Protein AF-X1S576-F1 (afdb_monomer)

Mean predicted aligned error: 3.83 Å

pLDDT: mean 94.62, std 5.8, range [67.19, 98.69]

Foldseek 3Di:
DDDDDPPDWDDPDDQDADQDPSHWHKADKDKADWDDDPWKTKIKIKIKTAHQYQAKHFAQKDWDWDWDADPPDDRDIDITTPDMDGHVVTDIAGNGGMDMDMDMDMDTD

Radius of gyration: 16.15 Å; Cα contacts (8 Å, |Δi|>4): 225; chains: 1; bounding box: 36×36×41 Å

Solvent-accessible surface area (backbone atoms only — not comparable to full-atom values): 6628 Å² total; per-residue (Å²): 134,74,82,78,55,92,84,57,65,69,78,91,79,78,68,50,74,40,66,51,88,80,22,29,36,67,51,72,78,45,71,50,78,71,51,71,62,100,48,38,43,34,34,38,42,35,37,40,38,30,22,73,24,96,59,66,45,70,45,45,66,52,69,44,70,46,82,48,64,46,82,89,84,74,60,47,80,45,75,43,49,78,45,70,47,68,43,86,93,39,46,76,31,42,54,80,34,66,48,73,47,76,47,74,52,70,51,76,111

Nearest PDB structures (foldseek):
  8as4-assembly2_B  TM=4.569E-01  e=2.791E-01  Homo sapiens
  1g4m-assembly2_B  TM=4.945E-01  e=5.926E-01  Bos taurus
  8hst-assembly2_B  TM=4.284E-01  e=6.964E-01  Rattus norvegicus
  6byc-assembly1_A  TM=5.433E-01  e=4.573E+00  Xanthomonas citri pv. citri str. 306
  5cl2-assembly1_B  TM=3.514E-01  e=2.671E+00  Bacillus subtilis subsp. subtilis str. 168

Organism: NCBI:txid412755

Structure (mmCIF, N/CA/C/O backbone):
data_AF-X1S576-F1
#
_entry.id   AF-X1S576-F1
#
loop_
_atom_site.group_PDB
_atom_site.id
_atom_site.type_symbol
_atom_site.label_atom_id
_atom_site.label_alt_id
_atom_site.label_comp_id
_atom_site.label_asym_id
_atom_site.label_entity_id
_atom_site.label_seq_id
_atom_site.pdbx_PDB_ins_code
_atom_site.Cartn_x
_atom_site.Cartn_y
_atom_site.Cartn_z
_atom_site.occupancy
_atom_site.B_iso_or_equiv
_atom_site.auth_seq_id
_atom_site.auth_comp_id
_atom_site.auth_asym_id
_atom_site.auth_atom_id
_atom_site.pdbx_PDB_model_num
ATOM 1 N N . THR A 1 1 ? -17.278 -4.133 -1.774 1.00 78.62 1 THR A N 1
ATOM 2 C CA . THR A 1 1 ? -16.485 -3.507 -2.839 1.00 78.62 1 THR A CA 1
ATOM 3 C C . THR A 1 1 ? -16.732 -4.284 -4.108 1.00 78.62 1 THR A C 1
ATOM 5 O O . THR A 1 1 ? -17.102 -5.455 -4.010 1.00 78.62 1 THR A O 1
ATOM 8 N N . THR A 1 2 ? -16.684 -3.649 -5.275 1.00 91.25 2 THR A N 1
ATOM 9 C CA . THR A 1 2 ? -16.840 -4.378 -6.546 1.00 91.25 2 THR A CA 1
ATOM 10 C C . THR A 1 2 ? -15.561 -5.140 -6.889 1.00 91.25 2 THR A C 1
ATOM 12 O O . THR A 1 2 ? -14.527 -4.929 -6.255 1.00 91.25 2 THR A O 1
ATOM 15 N N . ALA A 1 3 ? -15.630 -6.070 -7.845 1.00 92.50 3 ALA A N 1
ATOM 16 C CA . ALA A 1 3 ? -14.422 -6.709 -8.358 1.00 92.50 3 ALA A CA 1
ATOM 17 C C . ALA A 1 3 ? -13.509 -5.649 -9.013 1.00 92.50 3 ALA A C 1
ATOM 19 O O . ALA A 1 3 ? -14.044 -4.710 -9.599 1.00 92.50 3 ALA A O 1
ATOM 20 N N . PRO A 1 4 ? -12.170 -5.780 -8.930 1.00 92.56 4 PRO A N 1
ATOM 21 C CA . PRO A 1 4 ? -11.263 -4.862 -9.611 1.00 92.56 4 PRO A CA 1
ATOM 22 C C . PRO A 1 4 ? -11.508 -4.850 -11.122 1.00 92.56 4 PRO A C 1
ATOM 24 O O . PRO A 1 4 ? -11.592 -5.916 -11.738 1.00 92.56 4 PRO A O 1
ATOM 27 N N . ASP A 1 5 ? -11.565 -3.656 -11.702 1.00 93.69 5 ASP A N 1
ATOM 28 C CA . ASP A 1 5 ? -11.613 -3.421 -13.144 1.00 93.69 5 ASP A CA 1
ATOM 29 C C . ASP A 1 5 ? -10.373 -2.631 -13.597 1.00 93.69 5 ASP A C 1
ATOM 31 O O . ASP A 1 5 ? -9.767 -1.889 -12.823 1.00 93.69 5 ASP A O 1
ATOM 35 N N . ILE A 1 6 ? -9.964 -2.803 -14.855 1.00 93.00 6 ILE A N 1
ATOM 36 C CA . ILE A 1 6 ? -8.795 -2.108 -15.408 1.00 93.00 6 ILE A CA 1
ATOM 37 C C . ILE A 1 6 ? -9.012 -0.592 -15.518 1.00 93.00 6 ILE A C 1
ATOM 39 O O . ILE A 1 6 ? -8.041 0.165 -15.491 1.00 93.00 6 ILE A O 1
ATOM 43 N N . ASP A 1 7 ? -10.268 -0.153 -15.605 1.00 94.75 7 ASP A N 1
ATOM 44 C CA . ASP A 1 7 ? -10.650 1.256 -15.677 1.00 94.75 7 ASP A CA 1
ATOM 45 C C . ASP A 1 7 ? -10.783 1.908 -14.284 1.00 94.75 7 ASP A C 1
ATOM 47 O O . ASP A 1 7 ? -11.022 3.119 -14.176 1.00 94.75 7 ASP A O 1
ATOM 51 N N . ASP A 1 8 ? -10.596 1.144 -13.200 1.00 95.00 8 ASP A N 1
ATOM 52 C CA . ASP A 1 8 ? -10.614 1.684 -11.845 1.00 95.00 8 ASP A CA 1
ATOM 53 C C . ASP A 1 8 ? -9.461 2.668 -11.626 1.00 95.00 8 ASP A C 1
ATOM 55 O O . ASP A 1 8 ? -8.278 2.342 -11.717 1.00 95.00 8 ASP A O 1
ATOM 59 N N . TYR A 1 9 ? -9.810 3.891 -11.232 1.00 94.00 9 TYR A N 1
ATOM 60 C CA . TYR A 1 9 ? -8.846 4.965 -10.969 1.00 94.00 9 TYR A CA 1
ATOM 61 C C . TYR A 1 9 ? -8.810 5.411 -9.499 1.00 94.00 9 TYR A C 1
ATOM 63 O O . TYR A 1 9 ? -8.018 6.285 -9.130 1.00 94.00 9 TYR A O 1
ATOM 71 N N . HIS A 1 10 ? -9.665 4.838 -8.647 1.00 94.44 10 HIS A N 1
ATOM 72 C CA . HIS A 1 10 ? -9.690 5.121 -7.215 1.00 94.44 10 HIS A CA 1
ATOM 73 C C . HIS A 1 10 ? -10.196 3.935 -6.382 1.00 94.44 10 HIS A C 1
ATOM 75 O O . HIS A 1 10 ? -10.933 3.089 -6.875 1.00 94.44 10 HIS A O 1
ATOM 81 N N . ILE A 1 11 ? -9.804 3.905 -5.107 1.00 94.44 11 ILE A N 1
ATOM 82 C CA . ILE A 1 11 ? -10.345 2.987 -4.103 1.00 94.44 11 ILE A CA 1
ATOM 83 C C . ILE A 1 11 ? -11.795 3.368 -3.768 1.00 94.44 11 ILE A C 1
ATOM 85 O O . ILE A 1 11 ? -12.105 4.554 -3.629 1.00 94.44 11 ILE A O 1
ATOM 89 N N . GLU A 1 12 ? -12.678 2.381 -3.606 1.00 93.81 12 GLU A N 1
ATOM 90 C CA . GLU A 1 12 ? -14.098 2.646 -3.334 1.00 93.81 12 GLU A CA 1
ATOM 91 C C . GLU A 1 12 ? -14.321 3.099 -1.890 1.00 93.81 12 GLU A C 1
ATOM 93 O O . GLU A 1 12 ? -15.037 4.067 -1.626 1.00 93.81 12 GLU A O 1
ATOM 98 N N . THR A 1 13 ? -13.701 2.394 -0.940 1.00 90.81 13 THR A N 1
ATOM 99 C CA . THR A 1 13 ? -13.897 2.624 0.494 1.00 90.81 13 THR A CA 1
ATOM 100 C C . THR A 1 13 ? -12.580 2.876 1.212 1.00 90.81 13 THR A C 1
ATOM 102 O O . THR A 1 13 ? -12.050 2.025 1.924 1.00 90.81 13 THR A O 1
ATOM 105 N N . ILE A 1 14 ? -12.046 4.091 1.052 1.00 95.62 14 ILE A N 1
ATOM 106 C CA . ILE A 1 14 ? -10.846 4.505 1.785 1.00 95.62 14 ILE A CA 1
ATOM 107 C C . ILE A 1 14 ? -11.117 4.570 3.296 1.00 95.62 14 ILE A C 1
ATOM 109 O O . ILE A 1 14 ? -12.041 5.242 3.753 1.00 95.62 14 ILE A O 1
ATOM 113 N N . ILE A 1 15 ? -10.269 3.908 4.083 1.00 97.62 15 ILE A N 1
ATOM 114 C CA . ILE A 1 15 ? -10.235 4.048 5.545 1.00 97.62 15 ILE A CA 1
ATOM 115 C C . ILE A 1 15 ? -9.308 5.220 5.864 1.00 97.62 15 ILE A C 1
ATOM 117 O O . ILE A 1 15 ? -8.108 5.058 5.681 1.00 97.62 15 ILE A O 1
ATOM 121 N N . PRO A 1 16 ? -9.783 6.395 6.305 1.00 97.50 16 PRO A N 1
ATOM 122 C CA . PRO A 1 16 ? -8.927 7.570 6.445 1.00 97.50 16 PRO A CA 1
ATOM 123 C C . PRO A 1 16 ? -7.840 7.387 7.512 1.00 97.50 16 PRO A C 1
ATOM 125 O O . PRO A 1 16 ? -7.992 6.615 8.461 1.00 97.50 16 PRO A O 1
ATOM 128 N N . THR A 1 17 ? -6.742 8.136 7.368 1.00 97.50 17 THR A N 1
ATOM 129 C CA . THR A 1 17 ? -5.687 8.137 8.383 1.00 97.50 17 THR A CA 1
ATOM 130 C C . THR A 1 17 ? -6.129 8.874 9.647 1.00 97.50 17 THR A C 1
ATOM 132 O O . THR A 1 17 ? -6.725 9.948 9.557 1.00 97.50 17 THR A O 1
ATOM 135 N N . GLY A 1 18 ? -5.781 8.348 10.820 1.00 96.44 18 GLY A N 1
ATOM 136 C CA . GLY A 1 18 ? -5.998 9.009 12.108 1.00 96.44 18 GLY A CA 1
ATOM 137 C C . GLY A 1 18 ? -6.287 8.035 13.250 1.00 96.44 18 GLY A C 1
ATOM 138 O O . GLY A 1 18 ? -6.140 6.825 13.099 1.00 96.44 18 GLY A O 1
ATOM 139 N N . GLY A 1 19 ? -6.690 8.583 14.399 1.00 93.56 19 GLY A N 1
ATOM 140 C CA . GLY A 1 19 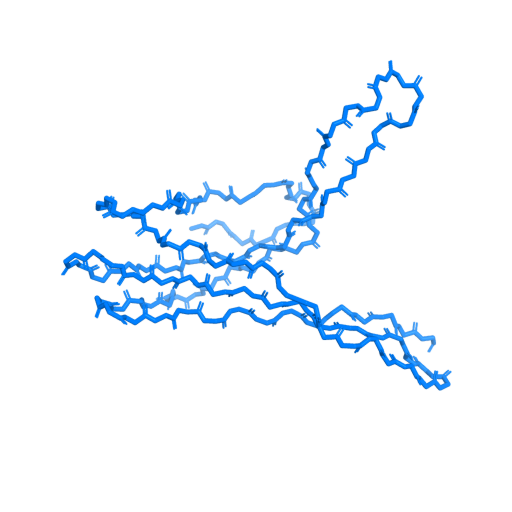? -6.953 7.825 15.629 1.00 93.56 19 GLY A CA 1
ATOM 141 C C . GLY A 1 19 ? -8.421 7.775 16.061 1.00 93.56 19 GLY A C 1
ATOM 142 O O . GLY A 1 19 ? -8.713 7.250 17.133 1.00 93.56 19 GLY A O 1
ATOM 143 N N . ALA A 1 20 ? -9.347 8.347 15.286 1.00 96.00 20 ALA A N 1
ATOM 144 C CA . ALA A 1 20 ? -10.775 8.257 15.585 1.00 96.00 20 ALA A CA 1
ATOM 145 C C . ALA A 1 20 ? -11.358 6.904 15.145 1.00 96.00 20 ALA A C 1
ATOM 147 O O . ALA A 1 20 ? -10.731 6.143 14.412 1.00 96.00 20 ALA A O 1
ATOM 148 N N . A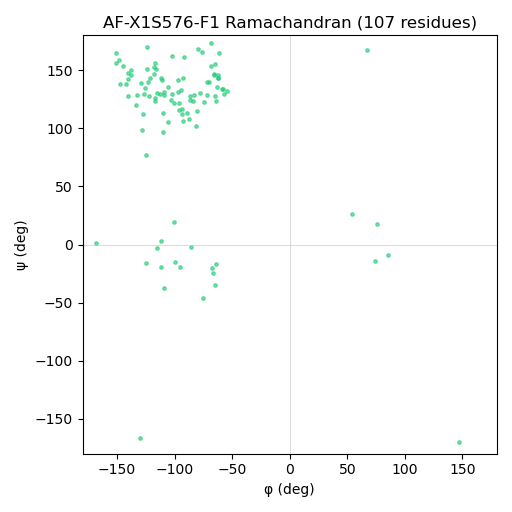LA A 1 21 ? -12.585 6.603 15.578 1.00 95.31 21 ALA A N 1
ATOM 149 C CA . ALA A 1 21 ? -13.276 5.380 15.178 1.00 95.31 21 ALA A CA 1
ATOM 150 C C . ALA A 1 21 ? -13.352 5.254 13.644 1.00 95.31 21 ALA A C 1
ATOM 152 O O . ALA A 1 21 ? -13.726 6.204 12.956 1.00 95.31 21 ALA A O 1
ATOM 153 N N . GLY A 1 22 ? -12.996 4.077 13.124 1.00 96.00 22 GLY A N 1
ATOM 154 C CA . GLY A 1 22 ? -12.953 3.822 11.681 1.00 96.00 22 GLY A CA 1
ATOM 155 C C . GLY A 1 22 ? -11.743 4.432 10.966 1.00 96.00 22 GLY A C 1
ATOM 156 O O . GLY A 1 22 ? -11.784 4.571 9.747 1.00 96.00 22 GLY A O 1
ATOM 157 N N . GLN A 1 23 ? -10.689 4.807 11.697 1.00 98.31 23 GLN A N 1
ATOM 158 C CA . GLN A 1 23 ? -9.434 5.318 11.142 1.00 98.31 23 GLN A CA 1
ATOM 159 C C . GLN A 1 23 ? -8.260 4.400 11.490 1.00 98.31 23 GLN A C 1
ATOM 161 O O . GLN A 1 23 ? -8.222 3.804 12.566 1.00 98.31 23 GLN A O 1
ATOM 166 N N . LEU A 1 24 ? -7.285 4.314 10.586 1.00 98.50 24 LEU A N 1
ATOM 167 C CA . LEU A 1 24 ? -6.008 3.635 10.826 1.00 98.50 24 LEU A CA 1
ATOM 168 C C . LEU A 1 24 ? -4.887 4.671 10.859 1.00 98.50 24 LEU A C 1
ATOM 170 O O . LEU A 1 24 ? -4.885 5.612 10.076 1.00 98.50 24 LEU A O 1
ATOM 174 N N . ASN A 1 25 ? -3.886 4.505 11.710 1.00 98.38 25 ASN A N 1
ATOM 175 C CA . ASN A 1 25 ? -2.698 5.349 11.674 1.00 98.38 25 ASN A CA 1
ATOM 176 C C . ASN A 1 25 ? -1.764 4.856 10.576 1.00 98.38 25 ASN A C 1
ATOM 178 O O . ASN A 1 25 ? -1.237 3.745 10.644 1.00 98.38 25 ASN A O 1
ATOM 182 N N . TYR A 1 26 ? -1.562 5.685 9.558 1.00 98.12 26 TYR A N 1
ATOM 183 C CA . TYR A 1 26 ? -0.709 5.323 8.442 1.00 98.12 26 TYR A CA 1
ATOM 184 C C . TYR A 1 26 ? 0.761 5.610 8.761 1.00 98.12 26 TYR A C 1
ATOM 186 O O . TYR A 1 26 ? 1.139 6.756 9.010 1.00 98.12 26 TYR A O 1
ATOM 194 N N . GLY A 1 27 ? 1.608 4.591 8.659 1.00 98.25 27 GLY A N 1
ATOM 195 C CA . GLY A 1 27 ? 3.057 4.725 8.760 1.00 98.25 27 GLY A CA 1
ATOM 196 C C . GLY A 1 27 ? 3.674 5.476 7.577 1.00 98.25 27 GLY A C 1
ATOM 197 O O . GLY A 1 27 ? 3.012 5.792 6.577 1.00 98.25 27 GLY A O 1
ATOM 198 N N . ALA A 1 28 ? 4.973 5.754 7.683 1.00 97.88 28 ALA A N 1
ATOM 199 C CA . ALA A 1 28 ? 5.760 6.222 6.548 1.00 97.88 28 ALA A CA 1
ATOM 200 C C . ALA A 1 28 ? 5.858 5.117 5.484 1.00 97.88 28 ALA A C 1
ATOM 202 O O . ALA A 1 28 ? 5.924 3.935 5.811 1.00 97.88 28 ALA A O 1
ATOM 203 N N . VAL A 1 29 ? 5.880 5.511 4.211 1.00 97.88 29 VAL A N 1
ATOM 204 C CA . VAL A 1 29 ? 6.198 4.582 3.121 1.00 97.88 29 VAL A CA 1
ATOM 205 C C . VAL A 1 29 ? 7.709 4.383 3.089 1.00 97.88 29 VAL A C 1
ATOM 207 O O . VAL A 1 29 ? 8.456 5.364 3.078 1.00 97.88 29 VAL A O 1
ATOM 210 N N . THR A 1 30 ? 8.156 3.133 3.051 1.00 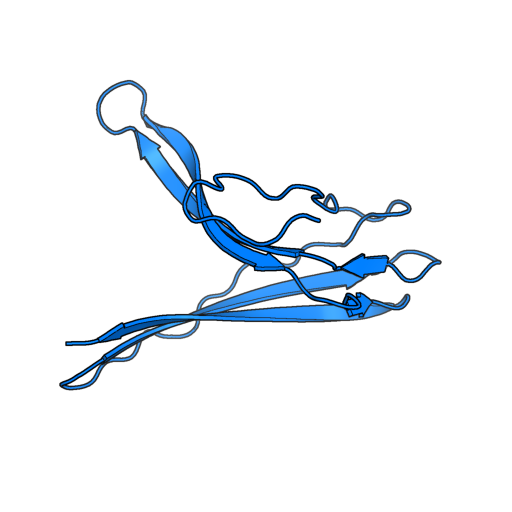98.19 30 THR A N 1
ATOM 211 C CA . THR A 1 30 ? 9.569 2.775 2.895 1.00 98.19 30 THR A CA 1
ATOM 212 C C . THR A 1 30 ? 9.787 2.006 1.598 1.00 98.19 30 THR A C 1
ATOM 214 O O . THR A 1 30 ? 8.866 1.407 1.040 1.00 98.19 30 THR A O 1
ATOM 217 N N . TYR A 1 31 ? 11.021 2.058 1.100 1.00 97.88 31 TYR A N 1
ATOM 218 C CA . TYR A 1 31 ? 11.423 1.398 -0.135 1.00 97.88 31 TYR A CA 1
ATOM 219 C C . TYR A 1 31 ? 12.567 0.436 0.161 1.00 97.88 31 TYR A C 1
ATOM 221 O O . TYR A 1 31 ? 13.575 0.824 0.755 1.00 97.88 31 TYR A O 1
ATOM 229 N N . GLY A 1 32 ? 12.410 -0.814 -0.265 1.00 97.69 32 GLY A N 1
ATOM 230 C CA . GLY A 1 32 ? 13.510 -1.766 -0.328 1.00 97.69 32 GLY A CA 1
ATOM 231 C C . GLY A 1 32 ? 14.516 -1.357 -1.402 1.00 97.69 32 GLY A C 1
ATOM 232 O O . GLY A 1 32 ? 14.160 -0.693 -2.379 1.00 97.69 32 GLY A O 1
ATOM 233 N N . ALA A 1 33 ? 15.775 -1.768 -1.234 1.00 97.75 33 ALA A N 1
ATOM 234 C CA . ALA A 1 33 ? 16.791 -1.547 -2.255 1.00 97.75 33 ALA A CA 1
ATOM 235 C C . ALA A 1 33 ? 16.357 -2.204 -3.581 1.00 97.75 33 ALA A C 1
ATOM 237 O O . ALA A 1 33 ? 15.900 -3.353 -3.562 1.00 97.75 33 ALA A O 1
ATOM 238 N N . PRO A 1 34 ? 16.480 -1.503 -4.722 1.00 97.12 34 PRO A N 1
ATOM 239 C CA . PRO A 1 34 ? 16.195 -2.109 -6.011 1.00 97.12 34 PRO A CA 1
ATOM 240 C C . PRO A 1 34 ? 17.205 -3.222 -6.302 1.00 97.12 34 PRO A C 1
ATOM 242 O O . PRO A 1 34 ? 18.377 -3.125 -5.932 1.00 97.12 34 PRO A O 1
ATOM 245 N N . ALA A 1 35 ? 16.758 -4.265 -6.991 1.00 96.94 35 ALA A N 1
ATOM 246 C CA . ALA A 1 35 ? 17.617 -5.330 -7.492 1.00 96.94 35 ALA A CA 1
ATOM 247 C C . ALA A 1 35 ? 17.213 -5.709 -8.916 1.00 96.94 35 ALA A C 1
ATOM 249 O O . ALA A 1 35 ? 16.040 -5.622 -9.280 1.00 96.94 35 ALA A O 1
ATOM 250 N N . SER A 1 36 ? 18.182 -6.156 -9.708 1.00 97.44 36 SER A N 1
ATOM 251 C CA . SER A 1 36 ? 17.937 -6.636 -11.062 1.00 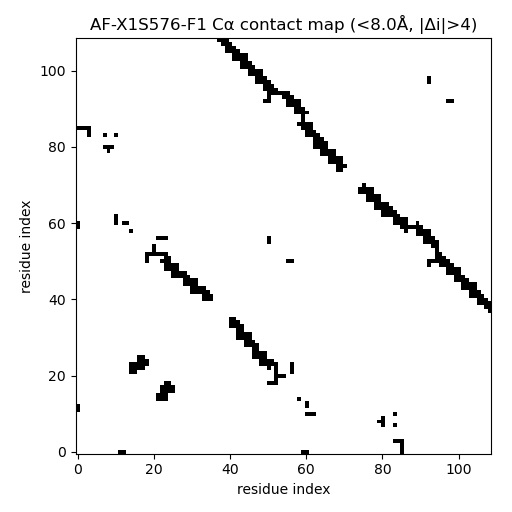97.44 36 SER A CA 1
ATOM 252 C C . SER A 1 36 ? 18.866 -7.787 -11.428 1.00 97.44 36 SER A C 1
ATOM 254 O O . SER A 1 36 ? 19.989 -7.876 -10.929 1.00 97.44 36 SER A O 1
ATOM 256 N N . ASP A 1 37 ? 18.405 -8.627 -12.344 1.00 95.88 37 ASP A N 1
ATOM 257 C CA . ASP A 1 37 ? 19.190 -9.644 -13.037 1.00 95.88 37 ASP A CA 1
ATOM 258 C C . ASP A 1 37 ? 18.967 -9.537 -14.558 1.00 95.88 37 ASP A C 1
ATOM 260 O O . ASP A 1 37 ? 18.463 -8.529 -15.051 1.00 95.88 37 ASP A O 1
ATOM 264 N N . ALA A 1 38 ? 19.383 -10.549 -15.323 1.00 96.31 38 ALA A N 1
ATOM 265 C CA . ALA A 1 38 ? 19.242 -10.551 -16.782 1.00 96.31 38 ALA A CA 1
ATOM 266 C C . ALA A 1 38 ? 17.777 -10.545 -17.275 1.00 96.31 38 ALA A C 1
ATOM 268 O O . ALA A 1 38 ? 17.526 -10.270 -18.446 1.00 96.31 38 ALA A O 1
ATOM 269 N N . THR A 1 39 ? 16.824 -10.876 -16.406 1.00 96.06 39 THR A N 1
ATOM 270 C CA . THR A 1 39 ? 15.413 -11.116 -16.742 1.00 96.06 39 THR A CA 1
ATOM 271 C C . THR A 1 39 ? 14.439 -10.266 -15.937 1.00 96.06 39 THR A C 1
ATOM 273 O O . THR A 1 39 ? 13.272 -10.169 -16.304 1.00 96.06 39 THR A O 1
ATOM 276 N N . THR A 1 40 ? 14.881 -9.668 -14.829 1.00 97.50 40 THR A N 1
ATOM 277 C CA . THR A 1 40 ? 14.007 -8.938 -13.912 1.00 97.50 40 THR A CA 1
ATOM 278 C C . THR A 1 40 ? 14.651 -7.664 -13.380 1.00 97.50 40 THR A C 1
ATOM 280 O O . THR A 1 40 ? 15.858 -7.594 -13.157 1.00 97.50 40 THR A O 1
ATOM 283 N N . SER A 1 41 ? 13.826 -6.650 -13.128 1.00 97.50 41 SER A N 1
ATOM 284 C CA . SER A 1 41 ? 14.170 -5.480 -12.316 1.00 97.50 41 SER A CA 1
ATOM 285 C C . SER A 1 41 ? 13.035 -5.226 -11.336 1.00 97.50 41 SER A C 1
ATOM 287 O O . SER A 1 41 ? 11.871 -5.193 -11.742 1.00 97.50 41 SER A O 1
ATOM 289 N N . GLN A 1 42 ? 13.350 -5.100 -10.048 1.00 97.56 42 GLN A N 1
ATOM 290 C CA . GLN A 1 42 ? 12.342 -5.037 -8.995 1.00 97.56 42 GLN A CA 1
ATOM 291 C C . GLN A 1 42 ? 12.751 -4.174 -7.803 1.00 97.56 42 GLN A C 1
ATOM 293 O O . GLN A 1 42 ? 13.934 -3.970 -7.529 1.00 97.56 42 GLN A O 1
ATOM 298 N N . PHE A 1 43 ? 11.751 -3.722 -7.055 1.00 97.75 43 PHE A N 1
ATOM 299 C CA . PHE A 1 43 ? 11.900 -3.157 -5.715 1.00 97.75 43 PHE A CA 1
ATOM 300 C C . PHE A 1 43 ? 10.630 -3.412 -4.894 1.00 97.75 43 PHE A C 1
ATOM 302 O O . PHE A 1 43 ? 9.573 -3.747 -5.435 1.00 97.75 43 PHE A O 1
ATOM 309 N N . THR A 1 44 ? 10.726 -3.243 -3.574 1.00 98.00 44 THR A N 1
ATOM 310 C CA . THR A 1 44 ? 9.590 -3.398 -2.650 1.00 98.00 44 THR A CA 1
ATOM 311 C C . THR A 1 44 ? 9.176 -2.052 -2.064 1.00 98.00 44 THR A C 1
ATOM 313 O O . THR A 1 44 ? 10.030 -1.221 -1.760 1.00 98.00 44 THR A O 1
ATOM 316 N N . ILE A 1 45 ? 7.872 -1.846 -1.902 1.00 98.31 45 ILE A N 1
ATOM 317 C CA . ILE A 1 45 ? 7.253 -0.693 -1.247 1.00 98.31 45 ILE A CA 1
ATOM 318 C C . ILE A 1 45 ? 6.499 -1.214 -0.028 1.00 98.31 45 ILE A C 1
ATOM 320 O O . ILE A 1 45 ? 5.645 -2.091 -0.173 1.00 98.31 45 ILE A O 1
ATOM 324 N N . THR A 1 46 ? 6.785 -0.659 1.147 1.00 98.44 46 THR A N 1
ATOM 325 C CA . THR A 1 46 ? 6.183 -1.101 2.409 1.00 98.44 46 THR A CA 1
ATOM 326 C C . THR A 1 46 ? 5.478 0.051 3.108 1.00 98.44 46 THR A C 1
ATOM 328 O O . THR A 1 46 ? 5.982 1.179 3.136 1.00 98.44 46 THR A O 1
ATOM 331 N N . ARG A 1 47 ? 4.309 -0.227 3.692 1.00 98.56 47 ARG A N 1
ATOM 332 C CA . ARG A 1 47 ? 3.622 0.699 4.596 1.00 98.56 47 ARG A CA 1
ATOM 333 C C . ARG A 1 47 ? 2.853 -0.047 5.679 1.00 98.56 47 ARG A C 1
ATOM 335 O O . ARG A 1 47 ? 2.145 -1.008 5.392 1.00 98.56 47 ARG A O 1
ATOM 342 N N . ASP A 1 48 ? 2.947 0.476 6.893 1.00 98.62 48 ASP A N 1
ATOM 343 C CA . ASP A 1 48 ? 2.192 0.005 8.049 1.00 98.62 48 ASP A CA 1
ATOM 344 C C . ASP A 1 48 ? 0.881 0.776 8.230 1.00 98.62 48 ASP A C 1
ATOM 346 O O . ASP A 1 48 ? 0.825 1.994 8.037 1.00 98.62 48 ASP A O 1
ATOM 350 N N . PHE A 1 49 ? -0.164 0.067 8.651 1.00 98.62 49 PHE A N 1
ATOM 351 C CA . PHE A 1 49 ? -1.475 0.610 8.994 1.00 98.62 49 PHE A CA 1
ATOM 352 C C . PHE A 1 49 ? -1.873 0.108 10.385 1.00 98.62 49 PHE A C 1
ATOM 354 O O . PHE A 1 49 ? -2.327 -1.026 10.543 1.00 98.62 49 PHE A O 1
ATOM 361 N N . ALA A 1 50 ? -1.672 0.944 11.403 1.00 98.62 50 ALA A N 1
ATOM 362 C CA . ALA A 1 50 ? -1.883 0.574 12.801 1.00 98.62 50 ALA A CA 1
ATOM 363 C C . ALA A 1 50 ? -3.285 0.960 13.287 1.00 98.62 50 ALA A C 1
ATOM 365 O O . ALA A 1 50 ? -3.715 2.104 13.113 1.00 98.62 50 ALA A O 1
ATOM 366 N N . ASN A 1 51 ? -3.984 0.046 13.956 1.00 98.56 51 ASN A N 1
ATOM 367 C CA . ASN A 1 51 ? -5.260 0.350 14.596 1.00 98.56 51 ASN A CA 1
ATOM 368 C C . ASN A 1 51 ? -5.044 0.751 16.061 1.00 98.56 51 ASN A C 1
ATOM 370 O O . ASN A 1 51 ? -4.794 -0.092 16.917 1.00 98.56 51 ASN A O 1
ATOM 374 N N . ALA A 1 52 ? -5.182 2.044 16.358 1.00 96.25 52 ALA A N 1
ATOM 375 C CA . ALA A 1 52 ? -5.131 2.570 17.727 1.00 96.25 52 ALA A CA 1
ATOM 376 C C . ALA A 1 52 ? -6.529 2.860 18.309 1.00 96.25 52 ALA A C 1
ATOM 378 O O . ALA A 1 52 ? -6.666 3.666 19.230 1.00 96.25 52 ALA A O 1
ATOM 379 N N . THR A 1 53 ? -7.577 2.266 17.735 1.00 95.06 53 THR A N 1
ATOM 380 C CA . THR A 1 53 ? -8.970 2.478 18.144 1.00 95.06 53 THR A CA 1
ATOM 381 C C . THR A 1 53 ? -9.483 1.311 18.985 1.00 95.06 53 THR A C 1
ATOM 383 O O . THR A 1 53 ? -8.928 0.218 18.968 1.00 95.06 53 THR A O 1
ATOM 386 N N . ALA A 1 54 ? -10.582 1.518 19.713 1.00 93.12 54 ALA A N 1
ATOM 387 C CA . ALA A 1 54 ? -11.129 0.500 20.611 1.00 93.12 54 ALA A CA 1
ATOM 388 C C . ALA A 1 54 ? -11.711 -0.739 19.897 1.00 93.12 54 ALA A C 1
ATOM 390 O O . ALA A 1 54 ? -11.844 -1.785 20.527 1.00 93.12 54 ALA A O 1
ATOM 391 N N . ASN A 1 55 ? -12.058 -0.632 18.610 1.00 95.69 55 ASN A N 1
ATOM 392 C CA . ASN A 1 55 ? -12.731 -1.686 17.852 1.00 95.69 55 ASN A CA 1
ATOM 393 C C . ASN A 1 55 ? -11.843 -2.193 16.707 1.00 95.69 55 ASN A C 1
ATOM 395 O O . ASN A 1 55 ? -11.057 -1.420 16.158 1.00 95.69 55 ASN A O 1
ATOM 399 N N . PRO A 1 56 ? -11.979 -3.466 16.296 1.00 97.50 56 PRO A N 1
ATOM 400 C CA . PRO A 1 56 ? -11.306 -3.961 15.103 1.00 97.50 56 PRO A CA 1
ATOM 401 C C . PRO A 1 56 ? -11.785 -3.209 13.855 1.00 97.50 56 PRO A C 1
ATOM 403 O O . PRO A 1 56 ? -12.968 -2.889 13.722 1.00 97.50 56 PRO A O 1
ATOM 406 N N . ILE A 1 57 ? -10.865 -2.965 12.925 1.00 98.44 57 ILE A N 1
ATOM 407 C CA . ILE A 1 57 ? -11.155 -2.367 11.619 1.00 98.44 57 ILE A CA 1
ATOM 408 C C . ILE A 1 57 ? -10.910 -3.432 10.558 1.00 98.44 57 ILE A C 1
ATOM 410 O O . ILE A 1 57 ? -9.859 -4.063 10.555 1.00 98.44 57 ILE A O 1
ATOM 414 N N . THR A 1 58 ? -11.876 -3.648 9.668 1.00 98.19 58 THR A N 1
ATOM 415 C CA . THR A 1 58 ? -11.723 -4.606 8.565 1.00 98.19 58 THR A CA 1
ATOM 416 C C . THR A 1 58 ? -11.283 -3.871 7.306 1.00 98.19 58 THR A C 1
ATOM 418 O O . THR A 1 58 ? -11.973 -2.963 6.845 1.00 98.19 58 THR A O 1
ATOM 421 N N . VAL A 1 59 ? -10.138 -4.266 6.757 1.00 98.06 59 VAL A N 1
ATOM 422 C CA . VAL A 1 59 ? -9.589 -3.761 5.497 1.00 98.06 59 VAL A CA 1
ATOM 423 C C . VAL A 1 59 ? -10.047 -4.680 4.369 1.00 98.06 59 VAL A C 1
ATOM 425 O O . VAL A 1 59 ? -9.642 -5.837 4.313 1.00 98.06 59 VAL A O 1
ATOM 428 N N . ASN A 1 60 ? -10.898 -4.171 3.480 1.00 97.69 60 ASN A N 1
ATOM 429 C CA . ASN A 1 60 ? -11.422 -4.929 2.332 1.00 97.69 60 ASN A CA 1
ATOM 430 C C . ASN A 1 60 ? -10.687 -4.614 1.024 1.00 97.69 60 ASN A C 1
ATOM 432 O O . ASN A 1 60 ? -10.841 -5.330 0.039 1.00 97.69 60 ASN A O 1
ATOM 436 N N . GLU A 1 61 ? -9.922 -3.524 1.002 1.00 96.88 61 GLU A N 1
ATOM 437 C CA . GLU A 1 61 ? -9.207 -3.046 -0.174 1.00 96.88 61 GLU A CA 1
ATOM 438 C C . GLU A 1 61 ? -7.831 -2.528 0.215 1.00 96.88 61 GLU A C 1
ATOM 440 O O . GLU A 1 61 ? -7.666 -1.865 1.244 1.00 96.88 61 GLU A O 1
ATOM 445 N N . ILE A 1 62 ? -6.856 -2.784 -0.649 1.00 97.00 62 ILE A N 1
ATOM 446 C CA . ILE A 1 62 ? -5.523 -2.192 -0.588 1.00 97.00 62 ILE A CA 1
ATOM 447 C C . ILE A 1 62 ? -5.223 -1.627 -1.973 1.00 97.00 62 ILE A C 1
ATOM 449 O O . ILE A 1 62 ? -5.550 -2.235 -2.987 1.00 97.00 62 ILE A O 1
ATOM 453 N N . ALA A 1 63 ? -4.616 -0.446 -2.025 1.00 96.25 63 ALA A N 1
ATOM 454 C CA . ALA A 1 63 ? -4.239 0.173 -3.285 1.00 96.25 63 ALA A CA 1
ATOM 455 C C . ALA A 1 63 ? -2.852 0.810 -3.197 1.00 96.25 63 ALA A C 1
ATOM 457 O O . ALA A 1 63 ? -2.468 1.367 -2.162 1.00 96.25 63 ALA A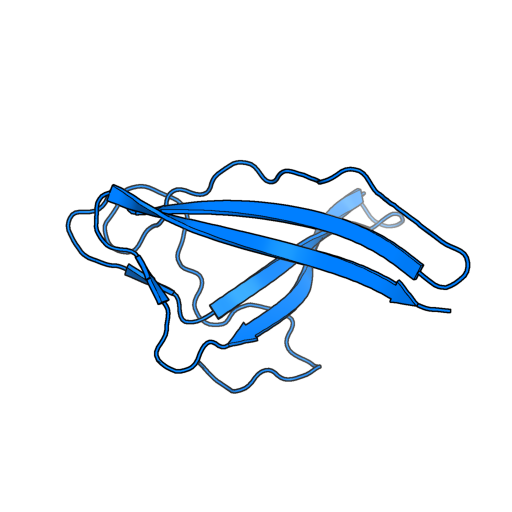 O 1
ATOM 458 N N . LEU A 1 64 ? -2.118 0.768 -4.310 1.00 96.69 64 LEU A N 1
ATOM 459 C CA . LEU A 1 64 ? -0.870 1.505 -4.478 1.00 96.69 64 LEU A CA 1
ATOM 460 C C . LEU A 1 64 ? -1.140 2.768 -5.291 1.00 96.69 64 LEU A C 1
ATOM 462 O O . LEU A 1 64 ? -1.581 2.696 -6.436 1.00 96.69 64 LEU A O 1
ATOM 466 N N . TYR A 1 65 ? -0.827 3.918 -4.697 1.00 95.81 65 TYR A N 1
ATOM 467 C CA . TYR A 1 65 ? -0.893 5.211 -5.365 1.00 95.81 65 TYR A CA 1
ATOM 468 C C . TYR A 1 65 ? 0.505 5.758 -5.630 1.00 95.81 65 TYR A C 1
ATOM 470 O O . TYR A 1 65 ? 1.335 5.847 -4.723 1.00 95.81 65 TYR A O 1
ATOM 478 N N . VAL A 1 66 ? 0.737 6.199 -6.862 1.00 93.75 66 VAL A N 1
ATOM 479 C CA . VAL A 1 66 ? 1.965 6.871 -7.285 1.00 93.75 66 VAL A CA 1
ATOM 480 C C . VAL A 1 66 ? 1.698 8.359 -7.450 1.00 93.75 66 VAL A C 1
ATOM 482 O O . VAL A 1 66 ? 0.695 8.781 -8.023 1.00 93.75 66 VAL A O 1
ATOM 485 N N . LYS A 1 67 ? 2.620 9.173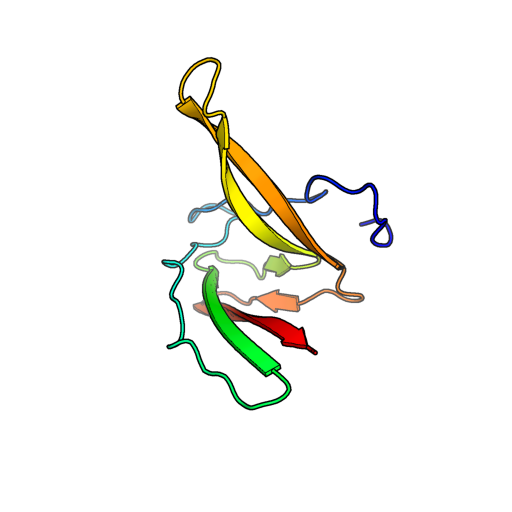 -6.941 1.00 92.62 67 LYS A N 1
ATOM 486 C CA . LYS A 1 67 ? 2.597 10.625 -7.098 1.00 92.62 67 LYS A CA 1
ATOM 487 C C . LYS A 1 67 ? 3.295 11.016 -8.403 1.00 92.62 67 LYS A C 1
ATOM 489 O O . LYS A 1 67 ? 4.472 10.708 -8.574 1.00 92.62 67 LYS A O 1
ATOM 494 N N . GLY A 1 68 ? 2.606 11.746 -9.274 1.00 90.31 68 GLY A N 1
ATOM 495 C CA . GLY A 1 68 ? 3.163 12.320 -10.502 1.00 90.31 68 GLY A CA 1
ATOM 496 C C . GLY A 1 68 ? 2.983 13.837 -10.584 1.00 90.31 68 GLY A C 1
ATOM 497 O O . GLY A 1 68 ? 2.267 14.441 -9.781 1.00 90.31 68 GLY A O 1
ATOM 498 N N . PHE A 1 69 ? 3.646 14.452 -11.566 1.00 87.88 69 PHE A N 1
ATOM 499 C CA . PHE A 1 69 ? 3.579 15.889 -11.832 1.00 87.88 69 PHE A CA 1
ATOM 500 C C . PHE A 1 69 ? 3.184 16.147 -13.284 1.00 87.88 69 PHE A C 1
ATOM 502 O O . PHE A 1 69 ? 3.752 15.555 -14.202 1.00 87.88 69 PHE A O 1
ATOM 509 N N . LEU A 1 70 ? 2.257 17.080 -13.495 1.00 81.50 70 LEU A N 1
ATOM 510 C CA . LEU A 1 70 ? 1.944 17.594 -14.828 1.00 81.50 70 LEU A CA 1
ATOM 511 C C . LEU A 1 70 ? 2.984 18.657 -15.214 1.00 81.50 70 LEU A C 1
ATOM 513 O O . LEU A 1 70 ? 2.952 19.789 -14.724 1.00 81.50 70 LEU A O 1
ATOM 517 N N . TYR A 1 71 ? 3.941 18.258 -16.057 1.00 73.56 71 TYR A N 1
ATOM 518 C CA . TYR A 1 71 ? 5.127 19.056 -16.388 1.00 73.56 71 TYR A CA 1
ATOM 519 C C . TYR A 1 71 ? 4.814 20.364 -17.128 1.00 73.56 71 TYR A C 1
ATOM 521 O O . TYR A 1 71 ? 5.489 21.360 -16.879 1.00 73.56 71 TYR A O 1
ATOM 529 N N . GLU A 1 72 ? 3.800 20.390 -17.996 1.00 74.00 72 GLU A N 1
ATOM 530 C CA . GLU A 1 72 ? 3.640 21.495 -18.954 1.00 74.00 72 GLU A CA 1
ATOM 531 C C . GLU A 1 72 ? 2.693 22.618 -18.516 1.00 74.00 72 GLU A C 1
ATOM 533 O O . GLU A 1 72 ? 2.780 23.724 -19.038 1.00 74.00 72 GLU A O 1
ATOM 538 N N . THR A 1 73 ? 1.799 22.383 -17.553 1.00 67.19 73 THR A N 1
ATOM 539 C CA . THR A 1 73 ? 0.692 23.328 -17.304 1.00 67.19 73 THR A CA 1
ATOM 540 C C . THR A 1 73 ? 0.841 24.110 -15.999 1.00 67.19 73 THR A C 1
ATOM 542 O O . THR A 1 73 ? 0.479 25.282 -15.942 1.00 67.19 73 THR A O 1
ATOM 545 N N . ASN A 1 74 ? 1.352 23.484 -14.932 1.00 73.56 74 ASN A N 1
ATOM 546 C CA . ASN A 1 74 ? 1.375 24.089 -13.588 1.00 73.56 74 ASN A CA 1
ATOM 547 C C . ASN A 1 74 ? 2.240 23.352 -12.543 1.00 73.56 74 ASN A C 1
ATOM 549 O O . ASN A 1 74 ? 2.259 23.774 -11.388 1.00 73.56 74 ASN A O 1
ATOM 553 N N . LYS A 1 75 ? 2.935 22.256 -12.896 1.00 81.00 75 LYS A N 1
ATOM 554 C CA . LYS A 1 75 ? 3.615 21.365 -11.929 1.00 81.00 75 LYS A CA 1
ATOM 555 C C . LYS A 1 75 ? 2.687 20.856 -10.815 1.00 81.00 75 LYS A C 1
ATOM 557 O O . LYS A 1 75 ? 3.155 20.533 -9.722 1.00 81.00 75 LYS A O 1
ATOM 562 N N . SER A 1 76 ? 1.381 20.781 -11.076 1.00 87.50 76 SER A N 1
ATOM 563 C CA . SER A 1 76 ? 0.417 20.251 -10.116 1.00 87.50 76 SER A CA 1
ATOM 564 C C . SER A 1 76 ? 0.714 18.792 -9.800 1.00 87.50 76 SER A C 1
ATOM 566 O O . SER A 1 76 ? 1.135 18.017 -10.665 1.00 87.50 76 SER A O 1
ATOM 568 N N . ILE A 1 77 ? 0.498 18.446 -8.533 1.00 89.44 77 ILE A N 1
ATOM 569 C CA . ILE A 1 77 ? 0.654 17.092 -8.017 1.00 89.44 77 ILE A CA 1
ATOM 570 C C . ILE A 1 77 ? -0.625 16.319 -8.313 1.00 89.44 77 ILE A C 1
ATOM 572 O O . ILE A 1 77 ? -1.713 16.762 -7.949 1.00 89.44 77 ILE A O 1
ATOM 576 N N . TYR A 1 78 ? -0.468 15.145 -8.911 1.00 90.81 78 TYR A N 1
ATOM 577 C CA . TYR A 1 78 ? -1.544 14.184 -9.113 1.00 90.81 78 TYR A CA 1
ATOM 578 C C . TYR A 1 78 ? -1.166 12.848 -8.488 1.00 90.81 78 TYR A C 1
ATOM 580 O O . TYR A 1 78 ? 0.014 12.505 -8.379 1.00 90.81 78 TYR A O 1
ATOM 588 N N . TYR A 1 79 ? -2.183 12.107 -8.070 1.00 92.81 79 TYR A N 1
ATOM 589 C CA . TYR A 1 79 ? -2.042 10.761 -7.540 1.00 92.81 79 TYR A CA 1
ATOM 590 C C . TYR A 1 79 ? -2.743 9.799 -8.488 1.00 92.81 79 TYR A C 1
ATOM 592 O O . TYR A 1 79 ? -3.891 10.026 -8.860 1.00 92.81 79 TYR A O 1
ATOM 600 N N . PHE A 1 80 ? -2.039 8.741 -8.867 1.00 93.12 80 PHE A N 1
ATOM 601 C CA . PHE A 1 80 ? -2.510 7.726 -9.798 1.00 93.12 80 PHE A CA 1
ATOM 602 C C . PHE A 1 80 ? -2.573 6.397 -9.065 1.00 93.12 80 PHE A C 1
ATOM 604 O O . PHE A 1 80 ? -1.566 5.973 -8.496 1.00 93.12 80 PHE A O 1
ATOM 611 N N . MET A 1 81 ? -3.739 5.757 -9.056 1.00 95.81 81 MET A N 1
ATOM 612 C CA . MET A 1 81 ? -3.854 4.389 -8.56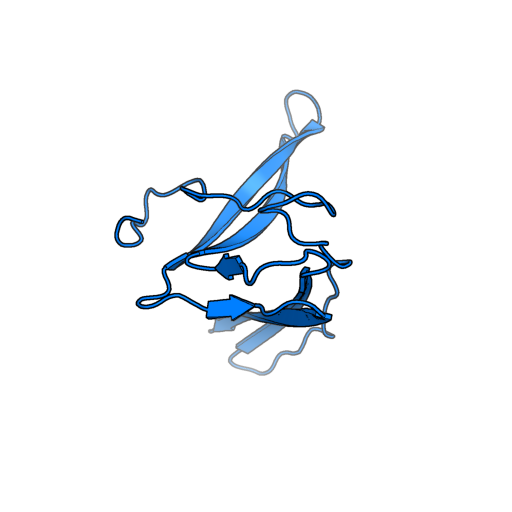8 1.00 95.81 81 MET A CA 1
ATOM 613 C C . MET A 1 81 ? -3.250 3.455 -9.614 1.00 95.81 81 MET A C 1
ATOM 615 O O . MET A 1 81 ? -3.652 3.484 -10.772 1.00 95.81 81 MET A O 1
ATOM 619 N N . THR A 1 82 ? -2.253 2.670 -9.220 1.00 93.94 82 THR A N 1
ATOM 620 C CA . THR A 1 82 ? -1.542 1.753 -10.125 1.00 93.94 82 THR A CA 1
ATOM 621 C C . THR A 1 82 ? -1.815 0.289 -9.810 1.00 93.94 82 THR A C 1
ATOM 623 O O . THR A 1 82 ? -1.558 -0.569 -10.644 1.00 93.94 82 THR A O 1
ATOM 626 N N . ILE A 1 83 ? -2.296 -0.002 -8.598 1.00 95.06 83 ILE A N 1
ATOM 627 C CA . ILE A 1 83 ? -2.734 -1.328 -8.151 1.00 95.06 83 ILE A CA 1
ATOM 628 C C . ILE A 1 83 ? -3.959 -1.135 -7.263 1.00 95.06 83 ILE A C 1
ATOM 630 O O . ILE A 1 83 ? -3.950 -0.237 -6.416 1.00 95.06 83 ILE A O 1
ATOM 634 N N . ARG A 1 84 ? -4.960 -2.002 -7.427 1.00 96.00 84 ARG A N 1
ATOM 635 C CA . ARG A 1 84 ? -6.097 -2.166 -6.523 1.00 96.00 84 ARG A CA 1
ATOM 636 C C . ARG A 1 84 ? -6.311 -3.655 -6.272 1.00 96.00 84 ARG A C 1
ATOM 638 O O . ARG A 1 84 ? -6.591 -4.399 -7.205 1.00 96.00 84 ARG A O 1
ATOM 645 N N . ASP A 1 85 ? -6.225 -4.052 -5.012 1.00 95.75 85 ASP A N 1
ATOM 646 C CA . ASP A 1 85 ? -6.552 -5.394 -4.550 1.00 95.75 85 ASP A CA 1
ATOM 647 C C . ASP A 1 85 ? -7.842 -5.349 -3.737 1.00 95.75 85 ASP A C 1
ATOM 649 O O . ASP A 1 85 ? -7.966 -4.572 -2.787 1.00 95.75 85 ASP A O 1
ATOM 653 N N . VAL A 1 86 ? -8.790 -6.213 -4.095 1.00 96.12 86 VAL A N 1
ATOM 654 C CA . VAL A 1 86 ? -10.020 -6.454 -3.333 1.00 96.12 86 VAL A CA 1
ATOM 655 C C . VAL A 1 86 ? -9.860 -7.773 -2.591 1.00 96.12 86 VAL A C 1
ATOM 657 O O . VAL A 1 86 ? -9.562 -8.802 -3.195 1.00 96.12 86 VAL A O 1
ATOM 660 N N . ILE A 1 87 ? -10.035 -7.735 -1.274 1.00 95.69 87 ILE A N 1
ATOM 661 C CA . ILE A 1 87 ? -9.758 -8.859 -0.384 1.00 95.69 87 ILE A CA 1
ATOM 662 C C . ILE A 1 87 ? -11.082 -9.461 0.064 1.00 95.69 87 ILE A C 1
ATOM 664 O O . ILE A 1 87 ? -11.779 -8.892 0.906 1.00 95.69 87 ILE A O 1
ATOM 668 N N . ASP A 1 88 ? -11.423 -10.622 -0.493 1.00 93.94 88 ASP A N 1
ATOM 669 C CA . ASP A 1 88 ? -12.614 -11.356 -0.070 1.00 93.94 88 ASP A CA 1
ATOM 670 C C . ASP A 1 88 ? -12.495 -11.788 1.402 1.00 93.94 88 ASP A C 1
ATOM 672 O O . ASP A 1 88 ? -11.437 -12.221 1.859 1.00 93.94 88 ASP A O 1
ATOM 676 N N . GLY A 1 89 ? -13.569 -11.602 2.167 1.00 94.31 89 GLY A N 1
ATOM 677 C CA . GLY A 1 89 ? -13.590 -11.784 3.625 1.00 94.31 89 GLY A CA 1
ATOM 678 C C . GLY A 1 89 ? -12.887 -10.691 4.449 1.00 94.31 89 GLY A C 1
ATOM 679 O O . GLY A 1 89 ? -13.135 -10.602 5.652 1.00 94.31 89 GLY A O 1
ATOM 680 N N . GLY A 1 90 ? -12.079 -9.832 3.819 1.00 96.62 90 GLY A N 1
ATOM 681 C CA . GLY A 1 90 ? -11.358 -8.734 4.460 1.00 96.62 90 GLY A CA 1
ATOM 682 C C . GLY A 1 90 ? -10.258 -9.171 5.438 1.00 96.62 90 GLY A C 1
ATOM 683 O O . GLY A 1 90 ? -10.146 -10.325 5.848 1.00 96.62 90 GLY A O 1
ATOM 684 N N . ILE A 1 91 ? -9.419 -8.215 5.836 1.00 98.25 91 ILE A N 1
ATOM 685 C CA . ILE A 1 91 ? -8.392 -8.398 6.868 1.00 98.25 91 ILE A CA 1
ATOM 686 C C . ILE A 1 91 ? -8.807 -7.608 8.100 1.00 98.25 91 ILE A C 1
ATOM 688 O O . ILE A 1 91 ? -8.823 -6.377 8.085 1.00 98.25 91 ILE A O 1
ATOM 692 N N . ALA A 1 92 ? -9.129 -8.306 9.186 1.00 98.25 92 ALA A N 1
ATOM 693 C CA . ALA A 1 92 ? -9.350 -7.657 10.468 1.00 98.25 92 ALA A CA 1
ATOM 694 C C . ALA A 1 92 ? -8.014 -7.169 11.046 1.00 98.25 92 ALA A C 1
ATOM 696 O O . ALA A 1 92 ? -7.068 -7.941 11.179 1.00 98.25 92 ALA A O 1
ATOM 697 N N . VAL A 1 93 ? -7.970 -5.899 11.437 1.00 98.56 93 VAL A N 1
ATOM 698 C CA . VAL A 1 93 ? -6.882 -5.281 12.198 1.00 98.56 93 VAL A CA 1
ATOM 699 C C . VAL A 1 93 ? -7.420 -4.996 13.602 1.00 98.56 93 VAL A C 1
ATOM 701 O O . VAL A 1 93 ? -8.141 -4.008 13.788 1.00 98.56 93 VAL A O 1
ATOM 704 N N . PRO A 1 94 ? -7.177 -5.877 14.591 1.00 98.56 94 PRO A N 1
ATOM 705 C CA . PRO A 1 94 ? -7.602 -5.661 15.973 1.00 98.56 94 PRO A CA 1
ATOM 706 C C . PRO A 1 94 ? -6.981 -4.410 16.606 1.00 98.56 94 PRO A C 1
ATOM 708 O O . PRO A 1 94 ? -6.011 -3.855 16.098 1.00 98.56 94 PRO A O 1
ATOM 711 N N . ASN A 1 95 ? -7.539 -3.969 17.736 1.00 98.06 95 ASN A N 1
ATOM 712 C CA . ASN A 1 95 ? -6.954 -2.886 18.527 1.00 98.06 95 ASN A CA 1
ATOM 713 C C . ASN A 1 95 ? -5.513 -3.233 18.939 1.00 98.06 95 ASN A C 1
ATOM 715 O O . ASN A 1 95 ? -5.275 -4.306 19.490 1.00 98.06 95 ASN A O 1
ATOM 719 N N . GLY A 1 96 ? -4.581 -2.311 18.700 1.00 97.38 96 GLY A N 1
ATOM 720 C CA . GLY A 1 96 ? -3.161 -2.458 19.011 1.00 97.38 96 GLY A CA 1
ATOM 721 C C . GLY A 1 96 ? -2.356 -3.176 17.929 1.00 97.38 96 GLY A C 1
ATOM 722 O O . GLY A 1 96 ? -1.130 -3.165 17.995 1.00 97.38 96 GLY A O 1
ATOM 723 N N . GLU A 1 97 ? -3.016 -3.748 16.921 1.00 98.62 97 GLU A N 1
ATOM 724 C CA . GLU A 1 97 ? -2.363 -4.485 15.842 1.00 98.62 97 GLU A CA 1
ATOM 725 C C . GLU A 1 97 ? -2.044 -3.591 14.640 1.00 98.62 97 GLU A C 1
ATOM 727 O O . GLU A 1 97 ? -2.603 -2.504 14.448 1.00 98.62 97 GLU A O 1
ATOM 732 N N . THR A 1 98 ? -1.122 -4.073 13.808 1.00 98.62 98 THR A N 1
ATOM 733 C CA . THR A 1 98 ? -0.674 -3.389 12.593 1.00 98.62 98 THR A CA 1
ATOM 734 C C . THR A 1 98 ? -0.788 -4.308 11.389 1.00 98.62 98 THR A C 1
ATOM 736 O O . THR A 1 98 ? -0.287 -5.429 11.400 1.00 98.62 98 THR A O 1
ATOM 739 N N . LEU A 1 99 ? -1.414 -3.808 10.323 1.00 98.69 99 LEU A N 1
ATOM 740 C CA . LEU A 1 99 ? -1.342 -4.420 9.002 1.00 98.69 99 LEU A CA 1
ATOM 741 C C . LEU A 1 99 ? -0.145 -3.838 8.248 1.00 98.69 99 LEU A C 1
ATOM 743 O O . LEU A 1 99 ? -0.153 -2.661 7.890 1.00 98.69 99 LEU A O 1
ATOM 747 N N . THR A 1 100 ? 0.863 -4.662 7.976 1.00 98.62 100 THR A N 1
ATOM 748 C CA . THR A 1 100 ? 1.991 -4.293 7.112 1.00 98.62 100 THR A CA 1
ATOM 749 C C . THR A 1 100 ? 1.711 -4.737 5.683 1.00 98.62 100 THR A C 1
ATOM 751 O O . THR A 1 100 ? 1.622 -5.931 5.394 1.00 98.62 100 THR A O 1
ATOM 754 N N . VAL A 1 101 ? 1.613 -3.777 4.768 1.00 98.25 101 VAL A N 1
ATOM 755 C CA . VAL A 1 101 ? 1.439 -4.030 3.334 1.00 98.25 101 VAL A CA 1
ATOM 756 C C . VAL A 1 101 ? 2.791 -3.955 2.639 1.00 98.25 101 VAL A C 1
ATOM 758 O O . VAL A 1 101 ? 3.523 -2.984 2.821 1.00 98.25 101 VAL A O 1
ATOM 761 N N . ASN A 1 102 ? 3.097 -4.958 1.812 1.00 97.56 102 ASN A N 1
ATOM 762 C CA . ASN A 1 102 ? 4.322 -5.040 1.019 1.00 97.56 102 ASN A CA 1
ATOM 763 C C . ASN A 1 102 ? 3.981 -5.297 -0.453 1.00 97.56 102 ASN A C 1
ATOM 765 O O . ASN A 1 102 ? 3.534 -6.389 -0.796 1.00 97.56 102 ASN A O 1
ATOM 769 N N . TYR A 1 103 ? 4.243 -4.327 -1.328 1.00 97.69 103 TYR A N 1
ATOM 770 C CA . TYR A 1 103 ? 4.145 -4.513 -2.777 1.00 97.69 103 TYR A CA 1
ATOM 771 C C . TYR A 1 103 ? 5.522 -4.683 -3.396 1.00 97.69 103 TYR A C 1
ATOM 773 O O . TYR A 1 103 ? 6.386 -3.828 -3.217 1.00 97.69 103 TYR A O 1
ATOM 781 N N . ARG A 1 104 ? 5.705 -5.730 -4.205 1.00 96.31 104 ARG A N 1
ATOM 782 C CA . ARG A 1 104 ? 6.859 -5.847 -5.102 1.00 96.31 104 AR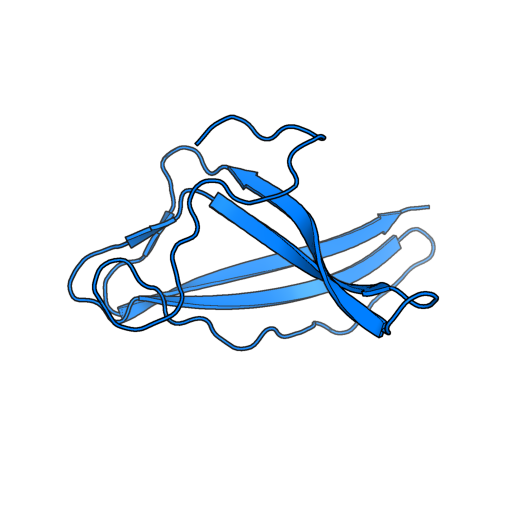G A CA 1
ATOM 783 C C . ARG A 1 104 ? 6.473 -5.365 -6.494 1.00 96.31 104 ARG A C 1
ATOM 785 O O . ARG A 1 104 ? 5.648 -5.990 -7.152 1.00 96.31 104 ARG A O 1
ATOM 792 N N . GLN A 1 105 ? 7.096 -4.284 -6.945 1.00 95.88 105 GLN A N 1
ATOM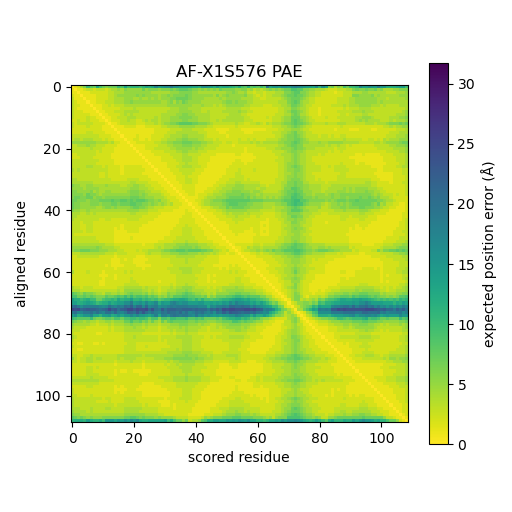 793 C CA . GLN A 1 105 ? 7.017 -3.841 -8.336 1.00 95.88 105 GLN A CA 1
ATOM 794 C C . GLN A 1 105 ? 8.101 -4.563 -9.126 1.00 95.88 105 GLN A C 1
ATOM 796 O O . GLN A 1 105 ? 9.258 -4.549 -8.710 1.00 95.88 105 GLN A O 1
ATOM 801 N N . GLN A 1 106 ? 7.737 -5.207 -10.234 1.00 96.12 106 GLN A N 1
ATOM 802 C CA . GLN A 1 106 ? 8.673 -5.980 -11.044 1.00 96.12 106 GLN A CA 1
ATOM 803 C C . GLN A 1 106 ? 8.392 -5.789 -12.533 1.00 96.12 106 GLN A C 1
ATOM 805 O O . GLN A 1 106 ? 7.275 -6.012 -12.993 1.00 96.12 106 GLN A O 1
ATOM 810 N N . ALA A 1 107 ? 9.434 -5.438 -13.278 1.00 95.88 107 ALA A N 1
ATOM 811 C CA . ALA A 1 107 ? 9.472 -5.571 -14.726 1.00 95.88 107 ALA A CA 1
ATOM 812 C C . ALA A 1 107 ? 10.188 -6.877 -15.089 1.00 95.88 107 ALA A C 1
ATOM 814 O O . ALA A 1 107 ? 11.165 -7.250 -14.432 1.00 95.88 107 ALA A O 1
ATOM 815 N N . VAL A 1 108 ? 9.697 -7.557 -16.123 1.00 94.56 108 VAL A N 1
ATOM 816 C CA . VAL A 1 108 ? 10.307 -8.764 -16.694 1.00 94.56 108 VAL A CA 1
ATOM 817 C C . VAL A 1 108 ? 10.627 -8.523 -18.166 1.00 94.56 108 VAL A C 1
ATOM 819 O O . VAL A 1 108 ? 9.868 -7.822 -18.841 1.00 94.56 108 VAL A O 1
ATOM 822 N N . THR A 1 109 ? 11.748 -9.064 -18.634 1.00 82.19 109 THR A N 1
ATOM 823 C CA . THR A 1 109 ? 12.171 -9.042 -20.045 1.00 82.19 109 THR A CA 1
ATOM 824 C C . THR A 1 109 ? 11.852 -10.339 -20.767 1.00 82.19 109 THR A C 1
ATOM 826 O O . THR A 1 109 ? 11.910 -11.412 -20.125 1.00 82.19 109 THR A O 1
#

Secondary structure (DSSP, 8-state):
-PPP-TT--S-SS---BSSSTT-BEEPPPEEPPPEE-SSEEEEEEEEEEE--SSS-EEEEEEEEEEEEE-TTTT--EEEEEEEEEEEEEEEEE-TT-EEEEEEEEEEE-

Sequence (109 aa):
TTAPDIDDYHIETIIPTGGAAGQLNYGAVTYGAPASDATTSQFTITRDFANATANPITVNEIALYVKGFLYETNKSIYYFMTIRDVIDGGIAVPNGETLTVNYRQQAVT